Protein AF-A0A1B7P7J5-F1 (afdb_monomer_lite)

Radius of gyration: 17.45 Å; chains: 1; bounding box: 33×30×53 Å

InterPro domains:
  IPR021819 Far11/STRP, C-terminal [PF11882] (1-111)
  IPR021819 Far11/STRP, C-terminal [SM01293] (1-112)
  IPR040185 Far11/STRP [PTHR13239] (1-111)

Structure (mmCIF, N/CA/C/O backbone):
data_AF-A0A1B7P7J5-F1
#
_entry.id   AF-A0A1B7P7J5-F1
#
loop_
_atom_site.group_PDB
_atom_site.id
_atom_site.type_symbol
_atom_site.label_atom_id
_atom_site.label_alt_id
_atom_site.label_comp_id
_atom_site.label_asym_id
_atom_site.label_entity_id
_atom_site.label_seq_id
_atom_site.pdbx_PDB_ins_code
_atom_site.Cartn_x
_atom_site.Cartn_y
_atom_site.Cartn_z
_atom_site.occupancy
_atom_site.B_iso_or_equiv
_atom_site.auth_seq_id
_atom_site.auth_comp_id
_atom_site.auth_asym_id
_atom_site.auth_atom_id
_atom_site.pdbx_PDB_model_num
ATOM 1 N N . MET A 1 1 ? -6.197 9.128 -8.281 1.00 78.12 1 MET A N 1
ATOM 2 C CA . MET A 1 1 ? -5.066 8.489 -7.571 1.00 78.12 1 MET A CA 1
ATOM 3 C C . MET A 1 1 ? -5.154 6.966 -7.534 1.00 78.12 1 MET A C 1
ATOM 5 O O . MET A 1 1 ? -4.215 6.354 -8.009 1.00 78.12 1 MET A O 1
ATOM 9 N N . GLN A 1 2 ? -6.254 6.331 -7.095 1.00 83.50 2 GLN A N 1
ATOM 10 C CA . GLN A 1 2 ? -6.318 4.854 -7.016 1.00 83.50 2 GLN A CA 1
ATOM 11 C C . GLN A 1 2 ? -5.942 4.140 -8.333 1.00 83.50 2 GLN A C 1
ATOM 13 O O . GLN A 1 2 ? -5.161 3.201 -8.318 1.00 83.50 2 GLN A O 1
ATOM 18 N N . LYS A 1 3 ? -6.435 4.617 -9.484 1.00 88.12 3 LYS A N 1
ATOM 19 C CA . LYS A 1 3 ? -6.094 4.052 -10.807 1.00 88.12 3 LYS A CA 1
ATOM 20 C C . LYS A 1 3 ? -4.599 4.128 -11.160 1.00 88.12 3 LYS A C 1
ATOM 22 O O . LYS A 1 3 ? -4.148 3.389 -12.019 1.00 88.12 3 LYS A O 1
ATOM 27 N N . ILE A 1 4 ? -3.858 5.043 -10.537 1.00 86.62 4 ILE A N 1
ATOM 28 C CA . ILE A 1 4 ? -2.433 5.280 -10.801 1.00 86.62 4 ILE A CA 1
ATOM 29 C C . ILE A 1 4 ? -1.568 4.367 -9.925 1.00 86.62 4 ILE A C 1
ATOM 31 O O . ILE A 1 4 ? -0.484 3.981 -10.348 1.00 86.62 4 ILE A O 1
ATOM 35 N N . THR A 1 5 ? -2.026 4.042 -8.714 1.00 91.12 5 THR A N 1
ATOM 36 C CA . THR A 1 5 ? -1.227 3.357 -7.684 1.00 91.12 5 THR A CA 1
ATOM 37 C C . THR A 1 5 ? -1.621 1.899 -7.476 1.00 91.12 5 THR A C 1
ATOM 39 O O . THR A 1 5 ? -0.861 1.150 -6.877 1.00 91.12 5 THR A O 1
ATOM 42 N N . ARG A 1 6 ? -2.810 1.493 -7.937 1.00 87.12 6 ARG A N 1
ATOM 43 C CA . ARG A 1 6 ? -3.280 0.108 -7.853 1.00 87.12 6 ARG A CA 1
ATOM 44 C C . ARG A 1 6 ? -2.287 -0.825 -8.554 1.00 87.12 6 ARG A C 1
ATOM 46 O O . ARG A 1 6 ? -1.935 -0.565 -9.701 1.00 87.12 6 ARG A O 1
ATOM 53 N N . ASP A 1 7 ? -1.883 -1.885 -7.858 1.00 85.94 7 ASP A N 1
ATOM 54 C CA . ASP A 1 7 ? -0.962 -2.924 -8.341 1.00 85.94 7 ASP A CA 1
ATOM 55 C C . ASP A 1 7 ? 0.396 -2.349 -8.805 1.00 85.94 7 ASP A C 1
ATOM 57 O O . ASP A 1 7 ? 1.005 -2.811 -9.771 1.00 85.94 7 ASP A O 1
ATOM 61 N N . LYS A 1 8 ? 0.845 -1.265 -8.148 1.00 91.69 8 LYS A N 1
ATOM 62 C CA . LYS A 1 8 ? 2.131 -0.590 -8.388 1.00 91.69 8 LYS A CA 1
ATOM 63 C C . LYS A 1 8 ? 2.872 -0.368 -7.070 1.00 91.69 8 LYS A C 1
ATOM 65 O O . LYS A 1 8 ? 2.804 0.724 -6.499 1.00 91.69 8 LYS A O 1
ATOM 70 N N . ALA A 1 9 ? 3.607 -1.389 -6.628 1.00 92.56 9 ALA A N 1
ATOM 71 C CA . ALA A 1 9 ? 4.381 -1.392 -5.385 1.00 92.56 9 ALA A CA 1
ATOM 72 C C . ALA A 1 9 ? 5.249 -0.138 -5.220 1.00 92.56 9 ALA A C 1
ATOM 74 O O . ALA A 1 9 ? 5.118 0.584 -4.233 1.00 92.56 9 ALA A O 1
ATOM 75 N N . HIS A 1 10 ? 6.026 0.214 -6.250 1.00 94.88 10 HIS A N 1
ATOM 76 C CA . HIS A 1 10 ? 6.919 1.373 -6.214 1.00 94.88 10 HIS A CA 1
ATOM 77 C C . HIS A 1 10 ? 6.184 2.693 -5.915 1.00 94.88 10 HIS A C 1
ATOM 79 O O . HIS A 1 10 ? 6.624 3.508 -5.105 1.00 94.88 10 HIS A O 1
ATOM 85 N N . ARG A 1 11 ? 5.006 2.907 -6.516 1.00 95.00 11 ARG A N 1
ATOM 86 C CA . ARG A 1 11 ? 4.204 4.121 -6.280 1.00 95.00 11 ARG A CA 1
ATOM 87 C C . ARG A 1 11 ? 3.593 4.132 -4.888 1.00 95.00 11 ARG A C 1
ATOM 89 O O . ARG A 1 11 ? 3.524 5.191 -4.266 1.00 95.00 11 ARG A O 1
ATOM 96 N N . CYS A 1 12 ? 3.140 2.980 -4.399 1.00 93.81 12 CYS A N 1
ATOM 97 C CA . CYS A 1 12 ? 2.659 2.844 -3.027 1.00 93.81 12 CYS A CA 1
ATOM 98 C C . CYS A 1 12 ? 3.780 3.121 -2.014 1.00 93.81 12 CYS A C 1
ATOM 100 O O . CYS A 1 12 ? 3.548 3.847 -1.049 1.00 93.81 12 CYS A O 1
ATOM 102 N N . LEU A 1 13 ? 4.998 2.640 -2.275 1.00 93.19 13 LEU A N 1
ATOM 103 C CA . LEU A 1 13 ? 6.187 2.911 -1.466 1.00 93.19 13 LEU A CA 1
ATOM 104 C C . LEU A 1 13 ? 6.524 4.402 -1.415 1.00 93.19 13 LEU A C 1
ATOM 106 O O . LEU A 1 13 ? 6.677 4.949 -0.324 1.00 93.19 13 LEU A O 1
ATOM 110 N N . LEU A 1 14 ? 6.538 5.092 -2.560 1.00 94.25 14 LEU A N 1
ATOM 111 C CA . LEU A 1 14 ? 6.732 6.548 -2.604 1.00 94.25 14 LEU A CA 1
ATOM 112 C C . LEU A 1 14 ? 5.674 7.286 -1.767 1.00 94.25 14 LEU A C 1
ATOM 114 O O . LEU A 1 14 ? 5.992 8.196 -1.003 1.00 94.25 14 LEU A O 1
ATOM 118 N N . LEU A 1 15 ? 4.407 6.868 -1.844 1.00 94.19 15 LEU A N 1
ATOM 119 C CA . LEU A 1 15 ? 3.336 7.450 -1.031 1.00 94.19 15 LEU A CA 1
ATOM 120 C C . LEU A 1 15 ? 3.541 7.252 0.477 1.00 94.19 15 LEU A C 1
ATOM 122 O O . LEU A 1 15 ? 3.191 8.150 1.255 1.00 94.19 15 LEU A O 1
ATOM 126 N N . VAL A 1 16 ? 4.094 6.112 0.894 1.00 93.19 16 VAL A N 1
ATOM 127 C CA . VAL A 1 16 ? 4.452 5.852 2.295 1.00 93.19 16 VAL A CA 1
ATOM 128 C C . VAL A 1 16 ? 5.638 6.718 2.718 1.00 93.19 16 VAL A C 1
ATOM 130 O O . VAL A 1 16 ? 5.557 7.379 3.756 1.00 93.19 16 VAL A O 1
ATOM 133 N N . GLN A 1 17 ? 6.689 6.794 1.897 1.00 92.56 17 GLN A N 1
ATOM 134 C CA . GLN A 1 17 ? 7.877 7.622 2.145 1.00 92.56 17 GLN A CA 1
ATOM 135 C C . GLN A 1 17 ? 7.519 9.108 2.294 1.00 92.56 17 GLN A C 1
ATOM 137 O O . GLN A 1 17 ? 7.969 9.768 3.231 1.00 92.56 17 GLN A O 1
ATOM 142 N N . TYR A 1 18 ? 6.614 9.619 1.455 1.00 94.12 18 TYR A N 1
ATOM 143 C CA . TYR A 1 18 ? 6.101 10.990 1.552 1.00 94.12 18 TYR A CA 1
ATOM 144 C C . TYR A 1 18 ? 5.076 11.203 2.676 1.00 94.12 18 TYR A C 1
ATOM 146 O O . TYR A 1 18 ? 4.504 12.287 2.794 1.00 94.12 18 TYR A O 1
ATOM 154 N N . LYS A 1 19 ? 4.810 10.190 3.513 1.00 91.69 19 LYS A N 1
ATOM 155 C CA . LYS A 1 19 ? 3.842 10.247 4.624 1.00 91.69 19 LYS A CA 1
ATOM 156 C C . LYS A 1 19 ? 2.442 10.686 4.165 1.00 91.69 19 LYS A C 1
ATOM 158 O O . LYS A 1 19 ? 1.696 11.322 4.917 1.00 91.69 19 LYS A O 1
ATOM 163 N N . SER A 1 20 ? 2.061 10.324 2.937 1.00 90.44 20 SER A N 1
ATOM 164 C CA . SER A 1 20 ? 0.827 10.789 2.285 1.00 90.44 20 SER A CA 1
ATOM 165 C C . SER A 1 20 ? -0.443 10.413 3.056 1.00 90.44 20 SER A C 1
ATOM 167 O O . SER A 1 20 ? -1.433 11.149 3.028 1.00 90.44 20 SER A O 1
ATOM 169 N N . SER A 1 21 ? -0.406 9.313 3.817 1.00 85.75 21 SER A N 1
ATOM 170 C CA . SER A 1 21 ? -1.507 8.866 4.674 1.00 85.75 21 SER A CA 1
ATOM 171 C C . SER A 1 21 ? -1.984 9.948 5.655 1.00 85.75 21 SER A C 1
ATOM 173 O O . SER A 1 21 ? -3.180 10.020 5.938 1.00 85.75 21 SER A O 1
ATOM 175 N N . ASN A 1 22 ? -1.109 10.853 6.110 1.00 87.50 22 ASN A N 1
ATOM 176 C CA . ASN A 1 22 ? -1.487 11.975 6.976 1.00 87.50 22 ASN A CA 1
ATOM 177 C C . ASN A 1 22 ? -2.481 12.932 6.300 1.00 87.50 22 ASN A C 1
ATOM 179 O O . ASN A 1 22 ? -3.426 13.402 6.936 1.00 87.50 22 ASN A O 1
ATOM 183 N N . ILE A 1 23 ? -2.279 13.205 5.010 1.00 90.38 23 ILE A N 1
ATOM 184 C CA . ILE A 1 23 ? -3.139 14.087 4.217 1.00 90.38 23 ILE A CA 1
ATOM 185 C C . ILE A 1 23 ? -4.401 13.330 3.810 1.00 90.38 23 ILE A C 1
ATOM 187 O O . ILE A 1 23 ? -5.510 13.814 4.031 1.00 90.38 23 ILE A O 1
ATOM 191 N N . LEU A 1 24 ? -4.239 12.112 3.288 1.00 89.12 24 LEU A N 1
ATOM 192 C CA . LEU A 1 24 ? -5.340 11.286 2.791 1.00 89.12 24 LEU A CA 1
ATOM 193 C C . LEU A 1 24 ? -6.392 11.025 3.872 1.00 89.12 24 LEU A C 1
ATOM 195 O O . LEU A 1 24 ? -7.584 11.135 3.602 1.00 89.12 24 LEU A O 1
ATOM 199 N N . ARG A 1 25 ? -5.986 10.778 5.124 1.00 86.50 25 ARG A N 1
ATOM 200 C CA . ARG A 1 25 ? -6.929 10.537 6.231 1.00 86.50 25 ARG A CA 1
ATOM 201 C C . ARG A 1 25 ? -7.891 11.695 6.499 1.00 86.50 25 ARG A C 1
ATOM 203 O O . ARG A 1 25 ? -8.956 11.452 7.063 1.00 86.50 25 ARG A O 1
ATOM 210 N N . LYS A 1 26 ? -7.578 12.927 6.078 1.00 90.31 26 LYS A N 1
ATOM 211 C CA . LYS A 1 26 ? -8.531 14.047 6.155 1.00 90.31 26 LYS A CA 1
ATOM 212 C C . LYS A 1 26 ? -9.775 13.778 5.301 1.00 90.31 26 LYS A C 1
ATOM 214 O O . LYS A 1 26 ? -10.877 14.076 5.746 1.00 90.31 26 LYS A O 1
ATOM 219 N N . GLY A 1 27 ? -9.615 13.122 4.149 1.00 88.12 27 GLY A N 1
ATOM 220 C CA . GLY A 1 27 ? -10.717 12.726 3.268 1.00 88.12 27 GLY A CA 1
ATOM 221 C C . GLY A 1 27 ? -11.688 11.719 3.895 1.00 88.12 27 GLY A C 1
ATOM 222 O O . GLY A 1 27 ? -12.854 11.695 3.527 1.00 88.12 27 GLY A O 1
ATOM 223 N N . ILE A 1 28 ? -11.253 10.938 4.893 1.00 91.12 28 ILE A N 1
ATOM 224 C CA . ILE A 1 28 ? -12.122 9.990 5.621 1.00 91.12 28 ILE A CA 1
ATOM 225 C C . ILE A 1 28 ? -13.133 10.728 6.514 1.00 91.12 28 ILE A C 1
ATOM 227 O O . ILE A 1 28 ? -14.212 10.203 6.778 1.00 91.12 28 ILE A O 1
ATOM 231 N N . LYS A 1 29 ? -12.789 11.935 6.988 1.00 90.31 29 LYS A N 1
ATOM 232 C CA . LYS A 1 29 ? -13.655 12.747 7.859 1.00 90.31 29 LYS A CA 1
ATOM 233 C C . LYS A 1 29 ? -14.773 13.455 7.094 1.00 90.31 29 LYS A C 1
ATOM 235 O O . LYS A 1 29 ? -15.729 13.907 7.712 1.00 90.31 29 LYS A O 1
ATOM 240 N N . VAL A 1 30 ? -14.642 13.573 5.774 1.00 94.25 30 VAL A N 1
ATOM 241 C CA . VAL A 1 30 ? -15.670 14.167 4.920 1.00 94.25 30 VAL A CA 1
ATOM 242 C C . VAL A 1 30 ? -16.838 13.179 4.818 1.00 94.25 30 VAL A C 1
ATOM 244 O O . VAL A 1 30 ? -16.597 12.004 4.527 1.00 94.25 30 VAL A O 1
ATOM 247 N N . PRO A 1 31 ? -18.095 13.610 5.026 1.00 93.44 31 PRO A N 1
ATOM 248 C CA . PRO A 1 31 ? -19.267 12.734 5.003 1.00 93.44 31 PRO A CA 1
ATOM 249 C C . PRO A 1 31 ? -19.695 12.344 3.573 1.00 93.44 31 PRO A C 1
ATOM 251 O O . PRO A 1 31 ? -20.880 12.238 3.286 1.00 93.44 31 PRO A O 1
ATOM 254 N N . ASP A 1 32 ? -18.738 12.106 2.672 1.00 96.19 32 ASP A N 1
ATOM 255 C CA . ASP A 1 32 ? -18.984 11.590 1.326 1.00 96.19 32 ASP A CA 1
ATOM 256 C C . ASP A 1 32 ? -18.539 10.114 1.238 1.00 96.19 32 ASP A C 1
ATOM 258 O O . ASP A 1 32 ? -17.342 9.810 1.349 1.00 96.19 32 ASP A O 1
ATOM 262 N N . PRO A 1 33 ? -19.471 9.161 1.039 1.00 95.19 33 PRO A N 1
ATOM 263 C CA . PRO A 1 33 ? -19.144 7.736 1.008 1.00 95.19 33 PRO A CA 1
ATOM 264 C C . PRO A 1 33 ? -18.151 7.351 -0.094 1.00 95.19 33 PRO A C 1
ATOM 266 O O . PRO A 1 33 ? -17.333 6.449 0.108 1.00 95.19 33 PRO A O 1
ATOM 269 N N . ARG A 1 34 ? -18.197 8.020 -1.255 1.00 95.44 34 ARG A N 1
ATOM 270 C CA . ARG A 1 34 ? -17.325 7.707 -2.398 1.00 95.44 34 ARG A CA 1
ATOM 271 C C . ARG A 1 34 ? -15.890 8.137 -2.112 1.00 95.44 34 ARG A C 1
ATOM 273 O O . ARG A 1 34 ? -14.968 7.341 -2.290 1.00 95.44 34 ARG A O 1
ATOM 280 N N . LEU A 1 35 ? -15.694 9.353 -1.618 1.00 95.19 35 LEU A N 1
ATOM 281 C CA . LEU A 1 35 ? -14.406 9.886 -1.202 1.00 95.19 35 LEU A CA 1
ATOM 282 C C . LEU A 1 35 ? -13.806 9.028 -0.094 1.00 95.19 35 LEU A C 1
ATOM 284 O O . LEU A 1 35 ? -12.637 8.650 -0.194 1.00 95.19 35 LEU A O 1
ATOM 288 N N . ARG A 1 36 ? -14.604 8.648 0.913 1.00 95.56 36 ARG A N 1
ATOM 289 C CA . ARG A 1 36 ? -14.167 7.726 1.967 1.00 95.56 36 ARG A CA 1
ATOM 290 C C . ARG A 1 36 ? -13.695 6.399 1.379 1.00 95.56 36 ARG A C 1
ATOM 292 O O . ARG A 1 36 ? -12.575 5.988 1.666 1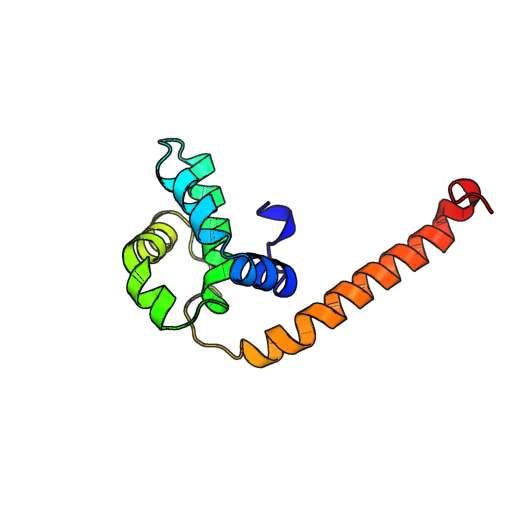.00 95.56 36 ARG A O 1
ATOM 299 N N . LEU A 1 37 ? -14.497 5.764 0.522 1.00 95.75 37 LEU A N 1
ATOM 300 C CA . LEU A 1 37 ? -14.149 4.495 -0.125 1.00 95.75 37 LEU A CA 1
ATOM 301 C C . LEU A 1 37 ? -12.831 4.588 -0.905 1.00 95.75 37 LEU A C 1
ATOM 303 O O . LEU A 1 37 ? -11.943 3.756 -0.727 1.00 95.75 37 LEU A O 1
ATOM 307 N N . TYR A 1 38 ? -12.677 5.598 -1.762 1.00 95.06 38 TYR A N 1
ATOM 308 C CA . TYR A 1 38 ? -11.470 5.741 -2.578 1.00 95.06 38 TYR A CA 1
ATOM 309 C C . TYR A 1 38 ? -10.242 6.138 -1.759 1.00 95.06 38 TYR A C 1
ATOM 311 O O . TYR A 1 38 ? -9.136 5.713 -2.089 1.00 95.06 38 TYR A O 1
ATOM 319 N N . THR A 1 39 ? -10.429 6.881 -0.668 1.00 95.44 39 THR A N 1
ATOM 320 C CA . THR A 1 39 ? -9.369 7.179 0.300 1.00 95.44 39 THR A CA 1
ATOM 321 C C . THR A 1 39 ? -8.923 5.910 1.021 1.00 95.44 39 THR A C 1
ATOM 323 O O . THR A 1 39 ? -7.728 5.630 1.085 1.00 95.44 39 THR A O 1
ATOM 326 N N . LEU A 1 40 ? -9.866 5.101 1.512 1.00 95.62 40 LEU A N 1
ATOM 327 C CA . LEU A 1 40 ? -9.572 3.842 2.197 1.00 95.62 40 LEU A CA 1
ATOM 328 C C . LEU A 1 40 ? -8.902 2.830 1.266 1.00 95.62 40 LEU A C 1
ATOM 330 O O . LEU A 1 40 ? -7.938 2.197 1.676 1.00 95.62 40 LEU A O 1
ATOM 334 N N . LYS A 1 41 ? -9.320 2.738 -0.002 1.00 94.81 41 LYS A N 1
ATOM 335 C CA . LYS A 1 41 ? -8.631 1.929 -1.025 1.00 94.81 41 LYS A CA 1
ATOM 336 C C . LYS A 1 41 ? -7.176 2.356 -1.222 1.00 94.81 41 LYS A C 1
ATOM 338 O O . LYS A 1 41 ? -6.312 1.506 -1.406 1.00 94.81 41 LYS A O 1
ATOM 343 N N . LEU A 1 42 ? -6.906 3.659 -1.163 1.00 94.50 42 LEU A N 1
ATOM 344 C CA . LEU A 1 42 ? -5.556 4.201 -1.312 1.00 94.50 42 LEU A CA 1
ATOM 345 C C . LEU A 1 42 ? -4.672 3.951 -0.094 1.00 94.50 42 LEU A C 1
ATOM 347 O O . LEU A 1 42 ? -3.468 3.773 -0.240 1.00 94.50 42 LEU A O 1
ATOM 351 N N . VAL A 1 43 ? -5.259 3.965 1.103 1.00 93.88 43 VAL A N 1
ATOM 352 C CA . VAL A 1 43 ? -4.539 3.600 2.325 1.00 93.88 43 VAL A CA 1
ATOM 353 C C . VAL A 1 43 ? -4.328 2.088 2.382 1.00 93.88 43 VAL A C 1
ATOM 355 O O . VAL A 1 43 ? -3.228 1.674 2.721 1.00 93.88 43 VAL A O 1
ATOM 358 N N . LYS A 1 44 ? -5.316 1.270 1.982 1.00 93.94 44 LYS A N 1
ATOM 359 C CA . LYS A 1 44 ? -5.215 -0.201 1.908 1.00 93.94 44 LYS A CA 1
ATOM 360 C C . LYS A 1 44 ? -3.978 -0.637 1.122 1.00 93.94 44 LYS A C 1
ATOM 362 O O . LYS A 1 44 ? -3.203 -1.432 1.634 1.00 93.94 44 LYS A O 1
ATOM 367 N N . SER A 1 45 ? -3.739 -0.053 -0.054 1.00 92.69 45 SER A N 1
ATOM 368 C CA . SER A 1 45 ? -2.575 -0.391 -0.888 1.00 92.69 45 SER A CA 1
ATOM 369 C C . SER A 1 45 ? -1.222 0.044 -0.307 1.00 92.69 45 SER A C 1
ATOM 371 O O . SER A 1 45 ? -0.189 -0.326 -0.845 1.00 92.69 45 SER A O 1
ATOM 373 N N . GLN A 1 46 ? -1.205 0.858 0.752 1.00 92.50 46 GLN A N 1
ATOM 374 C CA . GLN A 1 46 ? 0.017 1.302 1.433 1.00 92.50 46 GLN A CA 1
ATOM 375 C C . GLN A 1 46 ? 0.347 0.462 2.672 1.00 92.50 46 GLN A C 1
ATOM 377 O O . GLN A 1 46 ? 1.481 0.496 3.141 1.00 92.50 46 GLN A O 1
ATOM 382 N N . VAL A 1 47 ? -0.629 -0.262 3.229 1.00 93.12 47 VAL A N 1
ATOM 383 C CA . VAL A 1 47 ? -0.476 -0.998 4.495 1.00 93.12 47 VAL A CA 1
ATOM 384 C C . VAL A 1 47 ? 0.614 -2.079 4.478 1.00 93.12 47 VAL A C 1
ATOM 386 O O . VAL A 1 47 ? 1.288 -2.183 5.509 1.00 93.12 47 VAL A O 1
ATOM 389 N N . PRO A 1 48 ? 0.848 -2.833 3.380 1.00 91.88 48 PRO A N 1
ATOM 390 C CA . PRO A 1 48 ? 1.942 -3.811 3.328 1.00 91.88 48 PRO A CA 1
ATOM 391 C C . PRO A 1 48 ? 3.299 -3.174 3.637 1.00 91.88 48 PRO A C 1
ATOM 393 O O . PRO A 1 48 ? 4.064 -3.673 4.456 1.00 91.88 48 PRO A O 1
ATOM 396 N N . TYR A 1 49 ? 3.518 -1.981 3.084 1.00 91.06 49 TYR A N 1
ATOM 397 C CA . TYR A 1 49 ? 4.753 -1.209 3.205 1.00 91.06 49 TYR A CA 1
ATOM 398 C C . TYR A 1 49 ? 4.834 -0.378 4.495 1.00 91.06 49 TYR A C 1
ATOM 400 O O . TYR A 1 49 ? 5.794 0.356 4.726 1.00 91.06 49 TYR A O 1
ATOM 408 N N . CYS A 1 50 ? 3.807 -0.440 5.346 1.00 90.69 50 CYS A N 1
ATOM 409 C CA . CYS A 1 50 ? 3.786 0.252 6.626 1.00 90.69 50 CYS A CA 1
ATOM 410 C C . CYS A 1 50 ? 4.293 -0.678 7.735 1.00 90.69 50 CYS A C 1
ATOM 412 O O . CYS A 1 50 ? 3.756 -1.761 7.956 1.00 90.69 50 CYS A O 1
ATOM 414 N N . GLY A 1 51 ? 5.282 -0.223 8.507 1.00 88.88 51 GLY A N 1
ATOM 415 C CA . GLY A 1 51 ? 5.840 -1.008 9.609 1.00 88.88 51 GLY A CA 1
ATOM 416 C C . GLY A 1 51 ? 4.836 -1.325 10.730 1.00 88.88 51 GLY A C 1
ATOM 417 O O . GLY A 1 51 ? 3.805 -0.665 10.905 1.00 88.88 51 GLY A O 1
ATOM 418 N N . ARG A 1 52 ? 5.182 -2.306 11.573 1.00 90.12 52 ARG A N 1
ATOM 419 C CA . ARG A 1 52 ? 4.346 -2.793 12.691 1.00 90.12 52 ARG A CA 1
ATOM 420 C C . ARG A 1 52 ? 3.815 -1.674 13.600 1.00 90.12 52 ARG A C 1
ATOM 422 O O . ARG A 1 52 ? 2.628 -1.663 13.923 1.00 90.12 52 ARG A O 1
ATOM 429 N N . LYS A 1 53 ? 4.663 -0.702 13.958 1.00 91.88 53 LYS A N 1
ATOM 430 C CA . LYS A 1 53 ? 4.300 0.450 14.809 1.00 91.88 53 LYS A CA 1
ATOM 431 C C . LYS A 1 53 ? 3.213 1.331 14.180 1.00 91.88 53 LYS A C 1
ATOM 433 O O . LYS A 1 53 ? 2.335 1.843 14.878 1.00 91.88 53 LYS A O 1
ATOM 438 N N . TRP A 1 54 ? 3.242 1.499 12.857 1.00 92.19 54 TRP A N 1
ATOM 439 C CA . TRP A 1 54 ? 2.199 2.239 12.150 1.00 92.19 54 TRP A CA 1
ATOM 440 C C . TRP A 1 54 ? 0.865 1.500 12.250 1.00 92.19 54 TRP A C 1
ATOM 442 O O . TRP A 1 54 ? -0.132 2.104 12.637 1.00 92.19 54 TRP A O 1
ATOM 452 N N . ARG A 1 55 ? 0.852 0.182 12.011 1.00 92.62 55 ARG A N 1
ATOM 453 C CA . ARG A 1 55 ? -0.376 -0.629 12.081 1.00 92.62 55 ARG A CA 1
ATOM 454 C C . ARG A 1 55 ? -1.026 -0.572 13.466 1.00 92.62 55 ARG A C 1
ATOM 456 O O . ARG A 1 55 ? -2.229 -0.346 13.566 1.00 92.62 55 ARG A O 1
ATOM 463 N N . GLN A 1 56 ? -0.224 -0.669 14.526 1.00 93.31 56 GLN A N 1
ATOM 464 C CA . GLN A 1 56 ? -0.695 -0.540 15.912 1.00 93.31 56 GLN A CA 1
ATOM 465 C C . GLN A 1 56 ? -1.343 0.826 16.197 1.00 93.31 56 GLN A C 1
ATOM 467 O O . GLN A 1 56 ? -2.406 0.890 16.807 1.00 93.31 56 GLN A O 1
ATOM 472 N N . SER A 1 57 ? -0.751 1.920 15.711 1.00 94.38 57 SER A N 1
ATOM 473 C CA . SER A 1 57 ? -1.270 3.281 15.936 1.00 94.38 57 SER A CA 1
ATOM 474 C C . SER A 1 57 ? -2.440 3.676 15.019 1.00 94.38 57 SER A C 1
ATOM 476 O O . SER A 1 57 ? -3.086 4.695 15.257 1.00 94.38 57 SER A O 1
ATOM 478 N N . HIS A 1 58 ? -2.746 2.882 13.986 1.00 94.25 58 HIS A N 1
ATOM 479 C CA . HIS A 1 58 ? -3.748 3.205 12.961 1.00 94.25 58 HIS A CA 1
ATOM 480 C C . HIS A 1 58 ? -4.892 2.188 12.878 1.00 94.25 58 HIS A C 1
ATOM 482 O O . HIS A 1 58 ? -5.571 2.103 11.853 1.00 94.25 58 HIS A O 1
ATOM 488 N N . MET A 1 59 ? -5.164 1.466 13.969 1.00 94.94 59 MET A N 1
ATOM 489 C CA . MET A 1 59 ? -6.174 0.404 14.000 1.00 94.94 59 MET A CA 1
ATOM 490 C C . MET A 1 59 ? -7.550 0.865 13.505 1.00 94.94 59 MET A C 1
ATOM 492 O O . MET A 1 59 ? -8.165 0.191 12.694 1.00 94.94 59 MET A O 1
ATOM 496 N N . ARG A 1 60 ? -7.995 2.075 13.872 1.00 94.62 60 ARG A N 1
ATOM 497 C CA . ARG A 1 60 ? -9.278 2.632 13.396 1.00 94.62 60 ARG A CA 1
ATOM 498 C C . ARG A 1 60 ? -9.363 2.732 11.869 1.00 94.62 60 ARG A C 1
ATOM 500 O O . ARG A 1 60 ? -10.439 2.571 11.302 1.00 94.62 60 ARG A O 1
ATOM 507 N N . VAL A 1 61 ? -8.242 3.011 11.204 1.00 94.56 61 VAL A N 1
ATOM 508 C CA . VAL A 1 61 ? -8.173 3.082 9.738 1.00 94.56 61 VAL A CA 1
ATOM 509 C C . VAL A 1 61 ? -8.180 1.681 9.136 1.00 94.56 61 VAL A C 1
ATOM 511 O O . VAL A 1 61 ? -8.886 1.457 8.160 1.00 94.56 61 VAL A O 1
ATOM 514 N N . ILE A 1 62 ? -7.460 0.736 9.745 1.00 95.44 62 ILE A N 1
ATOM 515 C CA . ILE A 1 62 ? -7.468 -0.683 9.356 1.00 95.44 62 ILE A CA 1
ATOM 516 C C . ILE A 1 62 ? -8.888 -1.256 9.467 1.00 95.44 62 ILE A C 1
ATOM 518 O O . ILE A 1 62 ? -9.391 -1.838 8.509 1.00 95.44 62 ILE A O 1
ATOM 522 N N . THR A 1 63 ? -9.582 -1.006 10.579 1.00 95.88 63 THR A N 1
ATOM 523 C CA . THR A 1 63 ? -10.986 -1.392 10.765 1.00 95.88 63 THR A CA 1
ATOM 524 C C . THR A 1 63 ? -11.887 -0.754 9.710 1.00 95.88 63 THR A C 1
ATOM 526 O O . THR A 1 63 ? -12.730 -1.431 9.132 1.00 95.88 63 THR A O 1
ATOM 529 N N . ALA A 1 64 ? -11.701 0.533 9.399 1.00 95.56 64 ALA A N 1
ATOM 530 C CA . ALA A 1 64 ? -12.478 1.188 8.350 1.00 95.56 64 ALA A CA 1
ATOM 531 C C . ALA A 1 64 ? -12.234 0.561 6.965 1.00 95.56 64 ALA A C 1
ATOM 533 O O . ALA A 1 64 ? -13.179 0.413 6.194 1.00 95.56 64 ALA A O 1
ATOM 534 N N . ILE A 1 65 ? -11.001 0.154 6.645 1.00 95.88 65 ILE A N 1
ATOM 535 C CA . ILE A 1 65 ? -10.714 -0.596 5.415 1.00 95.88 65 ILE A CA 1
ATOM 536 C C . ILE A 1 65 ? -11.501 -1.909 5.412 1.00 95.88 65 ILE A C 1
ATOM 538 O O . ILE A 1 65 ? -12.183 -2.182 4.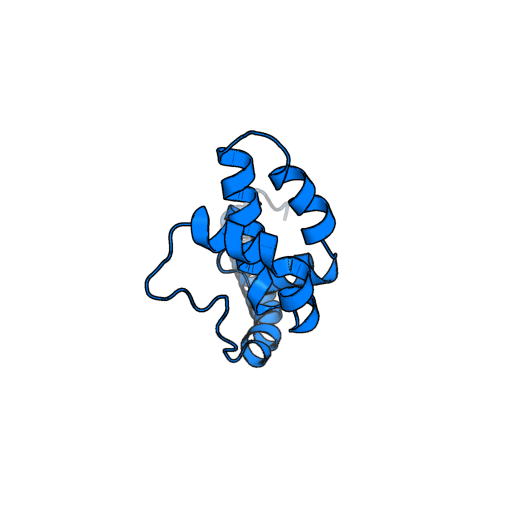432 1.00 95.88 65 ILE A O 1
ATOM 542 N N . TYR A 1 66 ? -11.461 -2.675 6.502 1.00 94.44 66 TYR A N 1
ATOM 543 C CA . TYR A 1 66 ? -12.179 -3.948 6.607 1.00 94.44 66 TYR A CA 1
ATOM 544 C C . TYR A 1 66 ? -13.700 -3.796 6.426 1.00 94.44 66 TYR A C 1
ATOM 546 O O . TYR A 1 66 ? -14.327 -4.606 5.753 1.00 94.44 66 TYR A O 1
ATOM 554 N N . LEU A 1 67 ? -14.290 -2.734 6.984 1.00 95.44 67 LEU A N 1
ATOM 555 C CA . LEU A 1 67 ? -15.735 -2.488 6.913 1.00 95.44 67 LEU A CA 1
ATOM 556 C C . LEU A 1 67 ? -16.204 -1.934 5.561 1.00 95.44 67 LEU A C 1
ATOM 558 O O . LEU A 1 67 ? -17.315 -2.232 5.131 1.00 95.44 67 LEU A O 1
ATOM 562 N N . TYR A 1 68 ? -15.404 -1.080 4.915 1.00 95.81 68 TYR A N 1
ATOM 563 C CA . TYR A 1 68 ? -15.865 -0.294 3.762 1.00 95.81 68 TYR A CA 1
ATOM 564 C C . TYR A 1 68 ? -15.202 -0.672 2.434 1.00 95.81 68 TYR A C 1
ATOM 566 O O . TYR A 1 68 ? -15.718 -0.301 1.380 1.00 95.81 68 TYR A O 1
ATOM 574 N N . CYS A 1 69 ? -14.081 -1.394 2.441 1.00 95.31 69 CYS A N 1
ATOM 575 C CA . CYS A 1 69 ? -13.488 -1.952 1.230 1.00 95.31 69 CYS A CA 1
ATOM 576 C C . CYS A 1 69 ? -13.903 -3.418 1.102 1.00 95.31 69 CYS A C 1
ATOM 578 O O . CYS A 1 69 ? -13.641 -4.208 2.000 1.00 95.31 69 CYS A O 1
ATOM 580 N N . ARG A 1 70 ? -14.501 -3.790 -0.038 1.00 94.19 70 ARG A N 1
ATOM 581 C CA . ARG A 1 70 ? -14.842 -5.187 -0.343 1.00 94.19 70 ARG A CA 1
ATOM 582 C C . ARG A 1 70 ? -13.595 -6.082 -0.190 1.00 94.19 70 ARG A C 1
ATOM 584 O O . ARG A 1 70 ? -12.603 -5.786 -0.862 1.00 94.19 70 ARG A O 1
ATOM 591 N N . PRO A 1 71 ? -13.648 -7.139 0.641 1.00 90.50 71 PRO A N 1
ATOM 592 C CA . PRO A 1 71 ? -12.583 -8.130 0.716 1.00 90.50 71 PRO A CA 1
ATOM 593 C C . PRO A 1 71 ? -12.484 -8.946 -0.576 1.00 90.50 71 PRO A C 1
ATOM 595 O O . PRO A 1 71 ? -13.502 -9.282 -1.190 1.00 90.50 71 PRO A O 1
ATOM 598 N N . GLU A 1 72 ? -11.263 -9.277 -0.974 1.00 88.19 72 GLU A N 1
ATOM 599 C CA . GLU A 1 72 ? -10.957 -10.187 -2.079 1.00 88.19 72 GLU A CA 1
ATOM 600 C C . GLU A 1 72 ? -10.344 -11.484 -1.532 1.00 88.19 72 GLU A C 1
ATOM 602 O O . GLU A 1 72 ? -9.695 -11.482 -0.492 1.00 88.19 72 GLU A O 1
ATOM 607 N N . LEU A 1 73 ? -10.541 -12.614 -2.221 1.00 86.38 73 LEU A N 1
ATOM 608 C CA . LEU A 1 73 ? -10.078 -13.928 -1.743 1.00 86.38 73 LEU A CA 1
ATOM 609 C C . LEU A 1 73 ? -8.556 -13.983 -1.518 1.00 86.38 73 LEU A C 1
ATOM 611 O O . LEU A 1 73 ? -8.084 -14.710 -0.654 1.00 86.38 73 LEU A O 1
ATOM 615 N N . ARG A 1 74 ? -7.802 -13.211 -2.306 1.00 84.50 74 ARG A N 1
ATOM 616 C CA . ARG A 1 74 ? -6.339 -13.106 -2.239 1.00 84.50 74 ARG A CA 1
ATOM 617 C C . ARG A 1 74 ? -5.872 -11.841 -1.509 1.00 84.50 74 ARG A C 1
ATOM 619 O O . ARG A 1 74 ? -4.762 -11.390 -1.746 1.00 84.50 74 ARG A O 1
ATOM 626 N N . ASP A 1 75 ? -6.719 -11.237 -0.673 1.00 86.50 75 ASP A N 1
ATOM 627 C CA . ASP A 1 75 ? -6.337 -10.062 0.113 1.00 86.50 75 ASP A CA 1
ATOM 628 C C . ASP A 1 75 ? -5.279 -10.430 1.163 1.00 86.50 75 ASP A C 1
ATOM 630 O O . ASP A 1 75 ? -5.595 -10.902 2.254 1.00 86.50 75 ASP A O 1
ATOM 634 N N . ASP A 1 76 ? -4.022 -10.135 0.860 1.00 84.50 76 ASP A N 1
ATOM 635 C CA . ASP A 1 76 ? -2.861 -10.368 1.719 1.00 84.50 76 ASP A CA 1
ATOM 636 C C . ASP A 1 76 ? -2.281 -9.065 2.296 1.00 84.50 76 ASP A C 1
ATOM 638 O O . ASP A 1 76 ? -1.258 -9.076 2.964 1.00 84.50 76 ASP A O 1
ATOM 642 N N . TRP A 1 77 ? -2.979 -7.934 2.138 1.00 88.69 77 TRP A N 1
ATOM 643 C CA . TRP A 1 77 ? -2.511 -6.597 2.543 1.00 88.69 77 TRP A CA 1
ATOM 644 C C . TRP A 1 77 ? -2.137 -6.430 4.035 1.00 88.69 77 TRP A C 1
ATOM 6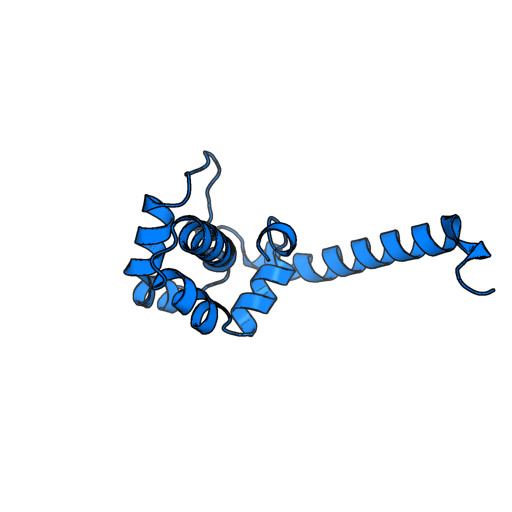46 O O . TRP A 1 77 ? -1.518 -5.429 4.408 1.00 88.69 77 TRP A O 1
ATOM 656 N N . LEU A 1 78 ? -2.551 -7.366 4.899 1.00 86.44 78 LEU A N 1
ATOM 657 C CA . LEU A 1 78 ? -2.161 -7.461 6.315 1.00 86.44 78 LEU A CA 1
ATOM 658 C C . LEU A 1 78 ? -1.243 -8.653 6.620 1.00 86.44 78 LEU A C 1
ATOM 660 O O . LEU A 1 78 ? -0.666 -8.696 7.710 1.00 86.44 78 LEU A O 1
ATOM 664 N N . ALA A 1 79 ? -1.129 -9.613 5.704 1.00 78.38 79 ALA A N 1
ATOM 665 C CA . ALA A 1 79 ? -0.203 -10.721 5.829 1.00 78.38 79 ALA A CA 1
ATO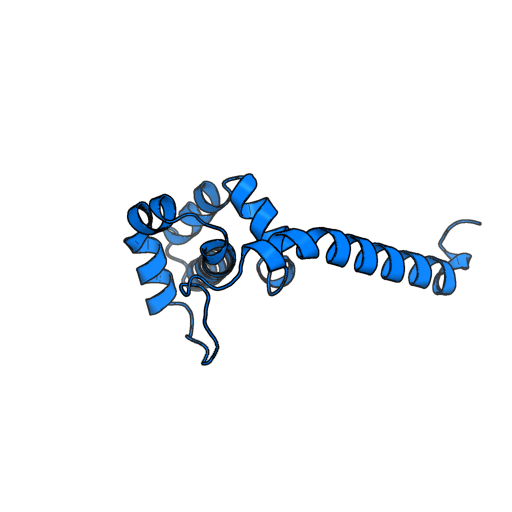M 666 C C . ALA A 1 79 ? 1.213 -10.177 5.604 1.00 78.38 79 ALA A C 1
ATOM 668 O O . ALA A 1 79 ? 1.462 -9.415 4.676 1.00 78.38 79 ALA A O 1
ATOM 669 N N . GLY A 1 80 ? 2.142 -10.507 6.499 1.00 63.69 80 GLY A N 1
ATOM 670 C CA . GLY A 1 80 ? 3.549 -10.134 6.351 1.00 63.69 80 GLY A CA 1
ATOM 671 C C . GLY A 1 80 ? 4.244 -11.020 5.321 1.00 63.69 80 GLY A C 1
ATOM 672 O O . GLY A 1 80 ? 5.146 -11.757 5.702 1.00 63.69 80 GLY A O 1
ATOM 673 N N . SER A 1 81 ? 3.769 -11.008 4.071 1.00 68.06 81 SER A N 1
ATOM 674 C CA . SER A 1 81 ? 4.440 -11.638 2.930 1.00 68.06 81 SER A CA 1
ATOM 675 C C . SER A 1 81 ? 5.811 -10.995 2.678 1.00 68.06 81 SER A C 1
ATOM 677 O O . SER A 1 81 ? 6.178 -10.021 3.341 1.00 68.06 81 SER A O 1
ATOM 679 N N . ASP A 1 82 ? 6.584 -11.569 1.751 1.00 72.62 82 ASP A N 1
ATOM 680 C CA . ASP A 1 82 ? 7.912 -11.087 1.356 1.00 72.62 82 ASP A CA 1
ATOM 681 C C . ASP A 1 82 ? 7.825 -9.739 0.613 1.00 72.62 82 ASP A C 1
ATOM 683 O O . ASP A 1 82 ? 7.915 -9.639 -0.609 1.00 72.62 82 ASP A O 1
ATOM 687 N N . VAL A 1 83 ? 7.567 -8.685 1.385 1.00 83.12 83 VAL A N 1
ATOM 688 C CA . VAL A 1 83 ? 7.520 -7.298 0.920 1.00 83.12 83 VAL A CA 1
ATOM 689 C C . VAL A 1 83 ? 8.920 -6.821 0.529 1.00 83.12 83 VAL A C 1
ATOM 691 O O . VAL A 1 83 ? 9.035 -5.929 -0.305 1.00 83.12 83 VAL A O 1
ATOM 694 N N . ASP A 1 84 ? 9.978 -7.404 1.095 1.00 84.88 84 ASP A N 1
ATOM 695 C CA . ASP A 1 84 ? 11.354 -6.960 0.869 1.00 84.88 84 ASP A CA 1
ATOM 696 C C . ASP A 1 84 ? 11.800 -7.249 -0.571 1.00 84.88 84 ASP A C 1
ATOM 698 O O . ASP A 1 84 ? 12.271 -6.334 -1.253 1.00 84.88 84 ASP A O 1
ATOM 702 N N . ALA A 1 85 ? 11.543 -8.460 -1.079 1.00 87.00 85 ALA A N 1
ATOM 703 C CA . ALA A 1 85 ? 11.791 -8.788 -2.484 1.00 87.00 85 ALA A CA 1
ATOM 704 C C . ALA A 1 85 ? 10.955 -7.912 -3.441 1.00 87.00 85 ALA A C 1
ATOM 706 O O . ALA A 1 85 ? 11.475 -7.366 -4.417 1.00 87.00 85 ALA A O 1
ATOM 707 N N . GLU A 1 86 ? 9.665 -7.701 -3.136 1.00 87.88 86 GLU A N 1
ATOM 708 C CA . GLU A 1 86 ? 8.793 -6.841 -3.952 1.00 87.88 86 GLU A CA 1
ATOM 709 C C . GLU A 1 86 ? 9.318 -5.394 -4.006 1.00 87.88 86 GLU A C 1
ATOM 711 O O . GLU A 1 86 ? 9.302 -4.753 -5.060 1.00 87.88 86 GLU A O 1
ATOM 716 N N . VAL A 1 87 ? 9.797 -4.864 -2.877 1.00 90.06 87 VAL A N 1
ATOM 717 C CA . VAL A 1 87 ? 10.357 -3.510 -2.780 1.00 90.06 87 VAL A CA 1
ATOM 718 C C . VAL A 1 87 ? 11.569 -3.358 -3.694 1.00 90.06 87 VAL A C 1
ATOM 720 O O . VAL A 1 87 ? 11.620 -2.377 -4.447 1.00 90.06 87 VAL A O 1
ATOM 723 N N . GLU A 1 88 ? 12.504 -4.309 -3.646 1.00 91.25 88 GLU A N 1
ATOM 724 C CA . GLU A 1 88 ? 13.744 -4.291 -4.426 1.00 91.25 88 GLU A CA 1
ATOM 725 C C . GLU A 1 88 ? 13.469 -4.300 -5.938 1.00 91.25 88 GLU A C 1
ATOM 727 O O . GLU A 1 88 ? 13.996 -3.465 -6.679 1.00 91.25 88 GLU A O 1
ATOM 732 N N . GLU A 1 89 ? 12.562 -5.165 -6.399 1.00 93.44 89 GLU A N 1
ATOM 733 C CA . GLU A 1 89 ? 12.236 -5.301 -7.824 1.00 93.44 89 GLU A CA 1
ATOM 734 C C . GLU A 1 89 ? 11.346 -4.167 -8.366 1.00 93.44 89 GLU A C 1
ATOM 736 O O . GLU A 1 89 ? 11.343 -3.872 -9.570 1.00 93.44 89 GLU A O 1
ATOM 741 N N . SER A 1 90 ? 10.589 -3.493 -7.494 1.00 93.88 90 SER A N 1
ATOM 742 C CA . SER A 1 90 ? 9.525 -2.572 -7.910 1.00 93.88 90 SER A CA 1
ATOM 743 C C . SER A 1 90 ? 9.999 -1.379 -8.753 1.00 93.88 90 SER A C 1
ATOM 745 O O . SER A 1 90 ? 9.325 -0.994 -9.717 1.00 93.88 90 SER A O 1
ATOM 747 N N . LEU A 1 91 ? 11.138 -0.766 -8.406 1.00 95.12 91 LEU A N 1
ATOM 748 C CA 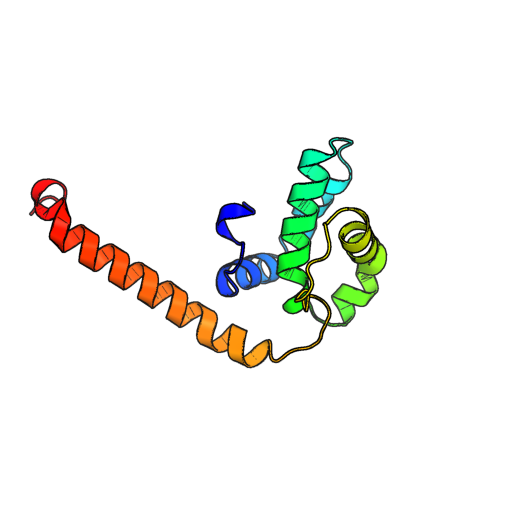. LEU A 1 91 ? 11.677 0.400 -9.116 1.00 95.12 91 LEU A CA 1
ATOM 749 C C . LEU A 1 91 ? 12.230 0.021 -10.504 1.00 95.12 91 LEU A C 1
ATOM 751 O O . LEU A 1 91 ? 11.804 0.650 -11.483 1.00 95.12 91 LEU A O 1
ATOM 755 N N . PRO A 1 92 ? 13.113 -0.993 -10.635 1.00 96.56 92 PRO A N 1
ATOM 756 C CA . PRO A 1 92 ? 13.566 -1.478 -11.937 1.00 96.56 92 PRO A CA 1
ATOM 757 C C . PRO A 1 92 ? 12.412 -1.822 -12.882 1.00 96.56 92 PRO A C 1
ATOM 759 O O . PRO A 1 92 ? 12.421 -1.411 -14.043 1.00 96.56 92 PRO A O 1
ATOM 762 N N . MET A 1 93 ? 11.367 -2.499 -12.390 1.00 94.06 93 MET A N 1
ATOM 763 C CA . MET A 1 93 ? 10.189 -2.826 -13.200 1.00 94.06 93 MET A CA 1
ATOM 764 C C . MET A 1 93 ? 9.486 -1.579 -13.756 1.00 94.06 93 MET A C 1
ATOM 766 O O . MET A 1 93 ? 9.110 -1.543 -14.934 1.00 94.06 93 MET A O 1
ATOM 770 N N . GLU A 1 94 ? 9.316 -0.532 -12.942 1.00 94.44 94 GLU A N 1
ATOM 771 C CA . GLU A 1 94 ? 8.731 0.726 -13.415 1.00 94.44 94 GLU A CA 1
ATOM 772 C C . GLU A 1 94 ? 9.601 1.418 -14.468 1.00 94.44 94 GLU A C 1
ATOM 774 O O . GLU A 1 94 ? 9.067 1.945 -15.449 1.00 94.44 94 GLU A O 1
ATOM 779 N N . GLN A 1 95 ? 10.920 1.435 -14.274 1.00 96.25 95 GLN A N 1
ATOM 780 C CA . GLN A 1 95 ? 11.858 2.041 -15.219 1.00 96.25 95 GLN A CA 1
ATOM 781 C C . GLN A 1 95 ? 11.862 1.294 -16.555 1.00 96.25 95 GLN A C 1
ATOM 783 O O . GLN A 1 95 ? 11.745 1.933 -17.602 1.00 96.25 95 GLN A O 1
ATOM 788 N N . THR A 1 96 ? 11.878 -0.041 -16.530 1.00 97.12 96 THR A N 1
ATOM 789 C CA . THR A 1 96 ? 11.787 -0.876 -17.735 1.00 97.12 96 THR A CA 1
ATOM 790 C C . THR A 1 96 ? 10.494 -0.616 -18.501 1.00 97.12 96 THR A C 1
ATOM 792 O O . THR A 1 96 ? 10.530 -0.376 -19.708 1.00 97.12 96 THR A O 1
ATOM 795 N N . LEU A 1 97 ? 9.342 -0.573 -17.820 1.00 94.56 97 LEU A N 1
ATOM 796 C CA . LEU A 1 97 ? 8.062 -0.286 -18.474 1.00 94.56 97 LEU A CA 1
ATOM 797 C C . LEU A 1 97 ? 8.048 1.108 -19.123 1.00 94.56 97 LEU A C 1
ATOM 799 O O . LEU A 1 97 ? 7.544 1.270 -20.240 1.00 94.56 97 LEU A O 1
ATOM 803 N N . ARG A 1 98 ? 8.614 2.119 -18.449 1.00 95.38 98 ARG A N 1
ATOM 804 C CA . ARG A 1 98 ? 8.760 3.472 -19.010 1.00 95.38 98 ARG A CA 1
ATOM 805 C C . ARG A 1 98 ? 9.676 3.467 -20.235 1.00 95.38 98 ARG A C 1
ATOM 807 O O . ARG A 1 98 ? 9.308 4.064 -21.244 1.00 95.38 98 ARG A O 1
ATOM 814 N N . GLY A 1 99 ? 10.804 2.761 -20.175 1.00 96.94 99 GLY A N 1
ATOM 815 C CA . GLY A 1 99 ? 11.739 2.605 -21.290 1.00 96.94 99 GLY A CA 1
ATOM 816 C C . GLY A 1 99 ? 11.097 1.946 -22.512 1.00 96.94 99 GLY A C 1
ATOM 817 O O . GLY A 1 99 ? 11.176 2.490 -23.611 1.00 96.94 99 GLY A O 1
ATOM 818 N N . LEU A 1 100 ? 10.372 0.839 -22.323 1.00 97.00 100 LEU A N 1
ATOM 819 C CA . LEU A 1 100 ? 9.641 0.150 -23.396 1.00 97.00 100 LEU A CA 1
ATOM 820 C C . LEU A 1 100 ? 8.556 1.035 -24.018 1.00 97.00 100 LEU A C 1
ATOM 822 O O . LEU A 1 100 ? 8.420 1.094 -25.242 1.00 97.00 100 LEU A O 1
ATOM 826 N N . THR A 1 101 ? 7.808 1.757 -23.181 1.00 95.94 101 THR A N 1
ATOM 827 C CA . THR A 1 101 ? 6.784 2.704 -23.643 1.00 95.94 101 THR A CA 1
ATOM 828 C C . THR A 1 101 ? 7.416 3.821 -24.475 1.00 95.94 101 THR A C 1
ATOM 830 O O . THR A 1 101 ? 6.922 4.151 -25.553 1.00 95.94 101 THR A O 1
ATOM 833 N N . HIS A 1 102 ? 8.533 4.379 -24.004 1.00 94.62 102 HIS A N 1
ATOM 834 C CA . HIS A 1 102 ? 9.270 5.423 -24.707 1.00 94.62 102 HIS A CA 1
ATOM 835 C C . HIS A 1 102 ? 9.828 4.928 -26.047 1.00 94.62 102 HIS A C 1
ATOM 837 O O . HIS A 1 102 ? 9.594 5.560 -27.075 1.00 94.62 102 HIS A O 1
ATOM 843 N N . TRP A 1 103 ? 10.479 3.762 -26.062 1.00 95.19 103 TRP A N 1
ATOM 844 C CA . TRP A 1 103 ? 10.975 3.129 -27.284 1.00 95.19 103 TRP A CA 1
ATOM 845 C C . TRP A 1 103 ? 9.856 2.913 -28.312 1.00 95.19 103 TRP A C 1
ATOM 847 O O . TRP A 1 103 ? 10.003 3.259 -29.487 1.00 95.19 103 TRP A O 1
ATOM 857 N N . TRP A 1 104 ? 8.698 2.410 -27.872 1.00 94.94 104 TRP A N 1
ATOM 858 C CA . TRP A 1 104 ? 7.550 2.209 -28.754 1.00 94.94 104 TRP A CA 1
ATOM 859 C C . TRP A 1 104 ? 7.007 3.534 -29.307 1.00 94.94 104 TRP A C 1
ATOM 861 O O . TRP A 1 104 ? 6.707 3.621 -30.502 1.00 94.94 104 TRP A O 1
ATOM 871 N N . HIS A 1 105 ? 6.934 4.583 -28.480 1.00 93.69 105 HIS A N 1
ATOM 872 C CA . HIS A 1 105 ? 6.541 5.922 -28.926 1.00 93.69 105 HIS A CA 1
ATOM 873 C C . HIS A 1 105 ? 7.504 6.494 -29.966 1.00 93.69 105 HIS A C 1
ATOM 875 O O . HIS A 1 105 ? 7.042 7.005 -30.986 1.00 93.69 105 HIS A O 1
ATOM 881 N N . LEU A 1 106 ? 8.818 6.364 -29.759 1.00 92.19 106 LEU A N 1
ATOM 882 C CA . LEU A 1 106 ? 9.820 6.787 -30.739 1.00 92.19 106 LEU A CA 1
ATOM 883 C C . LEU A 1 106 ? 9.662 6.040 -32.064 1.00 92.19 106 LEU A C 1
ATOM 885 O O . LEU A 1 106 ? 9.798 6.643 -33.124 1.00 92.19 106 LEU A O 1
ATOM 889 N N . ARG A 1 107 ? 9.326 4.745 -32.028 1.00 91.44 107 ARG A N 1
ATOM 890 C CA . ARG A 1 107 ? 9.110 3.947 -33.241 1.00 91.44 107 ARG A CA 1
ATOM 891 C C . ARG A 1 107 ? 7.832 4.337 -33.987 1.00 91.44 107 ARG A C 1
ATOM 893 O O . ARG A 1 107 ? 7.855 4.418 -35.211 1.00 91.44 107 ARG A O 1
ATOM 900 N N . LYS A 1 108 ? 6.720 4.545 -33.273 1.00 92.88 108 LYS A N 1
ATOM 901 C CA . LYS A 1 108 ? 5.390 4.752 -33.875 1.00 92.88 108 LYS A CA 1
ATOM 902 C C . LYS A 1 108 ? 5.087 6.210 -34.227 1.00 92.88 108 LYS A C 1
ATOM 904 O O . LYS A 1 108 ? 4.409 6.457 -35.218 1.00 92.88 108 LYS A O 1
ATOM 909 N N . TYR A 1 109 ? 5.583 7.166 -33.444 1.00 90.25 109 TYR A N 1
ATOM 910 C CA . TYR A 1 109 ? 5.236 8.587 -33.564 1.00 90.25 109 TYR A CA 1
ATOM 911 C C . TYR A 1 109 ? 6.406 9.468 -34.023 1.00 90.25 109 TYR A C 1
ATOM 913 O O . TYR A 1 109 ? 6.426 10.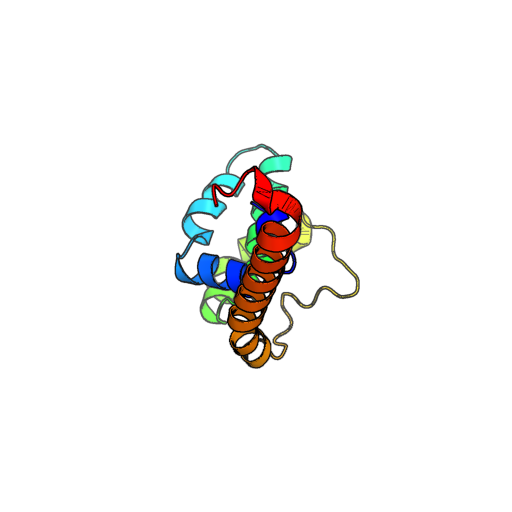653 -33.704 1.00 90.25 109 TYR A O 1
ATOM 921 N N . LYS A 1 110 ? 7.354 8.933 -34.815 1.00 78.12 110 LYS A N 1
ATOM 922 C CA . LYS A 1 110 ? 8.502 9.695 -35.362 1.00 78.12 110 LYS A CA 1
ATOM 923 C C . LYS A 1 110 ? 8.115 11.081 -35.900 1.00 78.12 110 LYS A C 1
ATOM 925 O O . LYS A 1 110 ? 8.724 12.066 -35.513 1.00 78.12 110 LYS A O 1
ATOM 930 N N . LYS A 1 111 ? 7.034 11.162 -36.690 1.00 73.19 111 LYS A N 1
ATOM 931 C CA . LYS A 1 111 ? 6.531 12.401 -37.318 1.00 73.19 111 LYS A CA 1
ATOM 932 C C . LYS A 1 111 ? 6.162 13.519 -36.325 1.00 73.19 111 LYS A C 1
ATOM 934 O O . LYS A 1 111 ? 6.179 14.683 -36.700 1.00 73.19 111 LYS A O 1
ATOM 939 N N . TYR A 1 112 ? 5.815 13.178 -35.085 1.00 66.81 112 TYR A N 1
ATOM 940 C CA . TYR A 1 112 ? 5.435 14.138 -34.039 1.00 66.81 112 TYR A CA 1
ATOM 941 C C . TYR A 1 112 ? 6.560 14.396 -33.028 1.00 66.81 112 TYR A C 1
ATOM 943 O O . TYR A 1 112 ? 6.434 15.293 -32.202 1.00 66.81 112 TYR A O 1
ATOM 951 N N . ASN A 1 113 ? 7.653 13.628 -33.096 1.00 62.06 113 ASN A N 1
ATOM 952 C CA . ASN A 1 113 ? 8.791 13.729 -32.183 1.00 62.06 113 ASN A CA 1
ATOM 953 C C . ASN A 1 113 ? 9.942 14.594 -32.736 1.00 62.06 113 ASN A C 1
ATOM 955 O O . ASN A 1 113 ? 11.027 14.572 -32.168 1.00 62.06 113 ASN A O 1
ATOM 959 N N . GLY A 1 114 ? 9.702 15.373 -33.798 1.00 60.34 114 GLY A N 1
ATOM 960 C CA . GLY A 1 114 ? 10.582 16.474 -34.209 1.00 60.34 114 GLY A CA 1
ATOM 961 C C . GLY A 1 114 ? 12.006 16.081 -34.613 1.00 60.34 114 GLY A C 1
ATOM 962 O O . GLY A 1 114 ? 12.929 16.836 -34.318 1.00 60.34 114 GLY A O 1
ATOM 963 N N . VAL A 1 115 ? 12.183 14.930 -35.271 1.00 50.16 115 VAL A N 1
ATOM 964 C CA . VAL A 1 115 ? 13.413 14.591 -36.011 1.00 50.16 115 VAL A CA 1
ATOM 965 C C . VAL A 1 115 ? 13.053 14.268 -37.450 1.00 50.16 115 VAL A C 1
ATOM 967 O O . VAL A 1 115 ? 12.126 13.443 -37.637 1.00 50.16 115 VAL A O 1
#

Foldseek 3Di:
DLVVCPPQLQVLLVCVVVVVLVVLVVQCPPPDLVSVLSSLSSVLSNQLVDDPVVCVVCVVSVVSNVVNPDDDPPSCSVPNPPSVVVNVVRVVVVVVVVVVVVVVCCVPVVVPPDD

Organism: NCBI:txid1955775

Sequence (115 aa):
MQKITRDKAHRCLLLVQYKSSNILRKGIKVPDPRLRLYTLKLVKSQVPYCGRKWRQSHMRVITAIYLYCRPELRDDWLAGSDVDAEVEESLPMEQTLRGLTHWWHLRKYKKYNGV

Secondary structure (DSSP, 8-state):
-HHHHTT-HHHHHHHHHTTTHHHHHHHHTSS-HHHHHHHHHHHHTTSTTS-HHHHHHTHHHHHHHHHHSPP-TT--TTS---HHHHHHHHHHHHHHHHHHHHHHHHHH-GGGTT-

pLDDT: mean 89.97, std 8.2, range [50.16, 97.12]